Protein AF-A0A453T5F7-F1 (afdb_monomer)

Sequence (110 aa):
PAYPVKEMCKIIDSFPVGADVVEKAFTAASLYYNYTGDQKCFEMEGGDDPHGLSGWGWQACTEMVMPMTVSNESMFPPSGFSYEEKSEGCFASYEVRPRMNWITTEYGGH

InterPro domains:
  IPR008758 Peptidase S28 [PF05577] (2-100)
  IPR029058 Alpha/Beta hydrolase fold [G3DSA:3.40.50.1820] (50-109)
  IPR042269 Serine carboxypeptidase S28, SKS domain [G3DSA:1.20.120.980] (1-80)

Organism: Aegilops tauschii subsp. strangulata (NCBI:txid200361)

Mean predicted aligned error: 4.86 Å

Nearest PDB structures (foldseek):
  3n2z-assembly1_B-2  TM=8.906E-01  e=1.092E-06  Homo sapiens

Solvent-accessible surface area (backbone atoms only — not comparable to full-atom values): 6848 Å² total; per-residue (Å²): 110,88,63,51,70,62,54,31,50,51,52,45,69,69,52,62,92,89,58,59,67,66,60,37,51,51,60,26,48,34,58,74,81,32,67,86,66,79,63,92,70,85,79,88,68,89,69,86,71,93,78,51,59,68,61,53,50,51,40,46,25,37,44,59,51,74,89,60,69,39,49,86,88,50,99,52,81,65,41,78,68,56,68,67,62,51,31,53,54,23,31,76,74,69,73,37,65,52,39,68,60,47,50,42,67,76,75,53,62,136

Secondary structure (DSSP, 8-state):
--SHHHHHHHHHHTSPTT--HHHHHHHHHHHHHTTTS--SS---SS---TT-HHHHHHHHHHT------B-TTSSS--B---HHHHHHHHHHHHS----TTHHHHHS---

Structure (mmCIF, N/CA/C/O backbone):
data_AF-A0A453T5F7-F1
#
_entry.id   AF-A0A453T5F7-F1
#
loop_
_atom_site.group_PDB
_atom_site.id
_atom_site.type_symbol
_atom_site.label_atom_id
_atom_site.label_alt_id
_atom_site.label_comp_id
_atom_site.label_asym_id
_atom_site.label_entity_id
_atom_site.label_seq_id
_atom_site.pdbx_PDB_ins_code
_atom_site.Cartn_x
_atom_site.Cartn_y
_atom_site.Cartn_z
_atom_site.occupancy
_atom_site.B_iso_or_equiv
_atom_site.auth_seq_id
_atom_site.auth_comp_id
_atom_site.auth_asym_id
_atom_site.auth_atom_id
_atom_site.pdbx_PDB_model_num
ATOM 1 N N . PRO A 1 1 ? -18.074 -6.604 7.163 1.00 92.69 1 PRO A N 1
ATOM 2 C CA . PRO A 1 1 ? -19.481 -6.129 7.036 1.00 92.69 1 PRO A CA 1
ATOM 3 C C . PRO A 1 1 ? -19.614 -5.079 5.916 1.00 92.69 1 PRO A C 1
ATOM 5 O O . PRO A 1 1 ? -18.596 -4.629 5.394 1.00 92.69 1 PRO A O 1
ATOM 8 N N . ALA A 1 2 ? -20.842 -4.685 5.550 1.00 96.12 2 ALA A N 1
ATOM 9 C CA . ALA A 1 2 ? -21.059 -3.567 4.629 1.00 96.12 2 ALA A CA 1
ATOM 10 C C . ALA A 1 2 ? -20.452 -2.269 5.193 1.00 96.12 2 ALA A C 1
ATOM 12 O O . ALA A 1 2 ? -20.519 -2.033 6.397 1.00 96.12 2 ALA A O 1
ATOM 13 N N . TYR A 1 3 ? -19.881 -1.435 4.320 1.00 96.56 3 TYR A N 1
ATOM 14 C CA . TYR A 1 3 ? -19.179 -0.196 4.689 1.00 96.56 3 TYR A CA 1
ATOM 15 C C . TYR A 1 3 ? -18.033 -0.412 5.704 1.00 96.56 3 TYR A C 1
ATOM 17 O O . TYR A 1 3 ? -18.007 0.242 6.748 1.00 96.56 3 TYR A O 1
ATOM 25 N N . PRO A 1 4 ? -17.060 -1.299 5.412 1.00 96.19 4 PRO A N 1
ATOM 26 C CA . PRO A 1 4 ? -16.060 -1.739 6.389 1.00 96.19 4 PRO A CA 1
ATOM 27 C C . PRO A 1 4 ? -15.234 -0.588 6.974 1.00 96.19 4 PRO A C 1
ATOM 29 O O . PRO A 1 4 ? -15.023 -0.563 8.178 1.00 96.19 4 PRO A O 1
ATOM 32 N N . VAL A 1 5 ? -14.863 0.416 6.170 1.00 96.62 5 VAL A N 1
ATOM 33 C CA . VAL A 1 5 ? -14.128 1.604 6.651 1.00 96.62 5 VAL A CA 1
ATOM 34 C C . VAL A 1 5 ? -14.908 2.344 7.742 1.00 96.62 5 VAL A C 1
ATOM 36 O O . VAL A 1 5 ? -14.357 2.674 8.787 1.00 96.62 5 VAL A O 1
ATOM 39 N N . LYS A 1 6 ? -16.215 2.556 7.538 1.00 97.81 6 LYS A N 1
ATOM 40 C CA . LYS A 1 6 ? -17.077 3.231 8.518 1.00 97.81 6 LYS A CA 1
ATOM 41 C C . LYS A 1 6 ? -17.171 2.434 9.816 1.00 97.81 6 LYS A C 1
ATOM 43 O O . LYS A 1 6 ? -17.141 3.022 10.892 1.00 97.81 6 LYS A O 1
ATOM 48 N N . GLU A 1 7 ? -17.297 1.115 9.718 1.00 97.69 7 GLU A N 1
ATOM 49 C CA . GLU A 1 7 ? -17.360 0.247 10.894 1.00 97.69 7 GLU A CA 1
ATOM 50 C C . GLU A 1 7 ? -16.021 0.211 11.648 1.00 97.69 7 GLU A C 1
ATOM 52 O O . GLU A 1 7 ? -16.025 0.269 12.874 1.00 97.69 7 GLU A O 1
ATOM 57 N N . MET A 1 8 ? -14.880 0.235 10.948 1.00 97.12 8 MET A N 1
ATOM 58 C CA . MET A 1 8 ? -13.561 0.373 11.583 1.00 97.12 8 MET A CA 1
ATOM 59 C C . MET A 1 8 ? -13.423 1.702 12.333 1.00 97.12 8 MET A C 1
ATOM 61 O O . MET A 1 8 ? -12.997 1.701 13.485 1.00 97.12 8 MET A O 1
ATOM 65 N N . CYS A 1 9 ? -13.834 2.826 11.735 1.00 96.75 9 CYS A N 1
ATOM 66 C CA . CYS A 1 9 ? -13.809 4.124 12.419 1.00 96.75 9 CYS A CA 1
ATOM 67 C C . CYS A 1 9 ? -14.705 4.132 13.665 1.00 96.75 9 CYS A C 1
ATOM 69 O O . CYS A 1 9 ? -14.260 4.556 14.725 1.00 96.75 9 CYS A O 1
ATOM 71 N N . LYS A 1 10 ? -15.927 3.582 13.584 1.00 97.31 10 LYS A N 1
ATOM 72 C CA . LYS A 1 10 ? -16.813 3.453 14.755 1.00 97.31 10 LYS A CA 1
ATOM 73 C C . LYS A 1 10 ? -16.176 2.654 15.889 1.00 97.31 10 LYS A C 1
ATOM 75 O O . LYS A 1 10 ? -16.363 3.014 17.047 1.00 97.31 10 LYS A O 1
ATOM 80 N N . ILE A 1 11 ? -15.456 1.575 15.569 1.00 96.50 11 ILE A N 1
ATOM 81 C CA . ILE A 1 11 ? -14.725 0.790 16.569 1.00 96.50 11 ILE A CA 1
ATOM 82 C C . ILE A 1 11 ? -13.703 1.688 17.264 1.00 96.50 11 ILE A C 1
ATOM 84 O O . ILE A 1 11 ? -13.750 1.795 18.484 1.00 96.50 11 ILE A O 1
ATOM 88 N N . ILE A 1 12 ? -12.849 2.384 16.508 1.00 96.69 12 ILE A N 1
ATOM 89 C CA . ILE A 1 12 ? -11.816 3.281 17.054 1.00 96.69 12 ILE A CA 1
ATOM 90 C C . ILE A 1 12 ? -12.433 4.376 17.940 1.00 96.69 12 ILE A C 1
ATOM 92 O O . ILE A 1 12 ? -11.947 4.614 19.049 1.00 96.69 12 ILE A O 1
ATOM 96 N N . ASP A 1 13 ? -13.518 4.998 17.478 1.00 96.25 13 ASP A N 1
ATOM 97 C CA . ASP A 1 13 ? -14.198 6.105 18.160 1.00 96.25 13 ASP A CA 1
ATOM 98 C C . ASP A 1 13 ? -14.971 5.663 19.413 1.00 96.25 13 ASP A C 1
ATOM 100 O O . ASP A 1 13 ? -15.266 6.484 20.280 1.00 96.25 13 ASP A O 1
ATOM 104 N N . SER A 1 14 ? -15.302 4.373 19.533 1.00 96.50 14 SER A N 1
ATOM 105 C CA . SER A 1 14 ? -16.032 3.836 20.690 1.00 96.50 14 SER A CA 1
ATOM 106 C C . SER A 1 14 ? -15.180 3.698 21.956 1.00 96.50 14 SER A C 1
ATOM 108 O O . SER A 1 14 ? -15.725 3.556 23.052 1.00 96.50 14 SER A O 1
ATOM 110 N N . PHE A 1 15 ? -13.850 3.747 21.826 1.00 97.00 15 PHE A N 1
ATOM 111 C CA . PHE A 1 15 ? -12.941 3.627 22.962 1.00 97.00 15 PHE A CA 1
ATOM 112 C C . PHE A 1 15 ? -12.925 4.897 23.824 1.00 97.00 15 PHE A C 1
ATOM 114 O O . PHE A 1 15 ? -12.977 6.011 23.294 1.00 97.00 15 PHE A O 1
ATOM 121 N N . PRO A 1 16 ? -12.756 4.767 25.154 1.00 95.62 16 PRO A N 1
ATOM 122 C CA . PRO A 1 16 ? -12.665 5.920 26.037 1.00 95.62 16 PRO A CA 1
ATOM 123 C C . PRO A 1 16 ? -11.437 6.790 25.727 1.00 95.62 16 PRO A C 1
ATOM 125 O O . PRO A 1 16 ? -10.434 6.355 25.145 1.00 95.62 16 PRO A O 1
ATOM 128 N N . VAL A 1 17 ? -11.509 8.054 26.148 1.00 92.25 17 VAL A N 1
ATOM 129 C CA . VAL A 1 17 ? -10.375 8.982 26.075 1.00 92.25 17 VAL A CA 1
ATOM 130 C C . VAL A 1 17 ? -9.212 8.413 26.894 1.00 92.25 17 VAL A C 1
ATOM 132 O O . VAL A 1 17 ? -9.398 8.017 28.041 1.00 92.25 17 VAL A O 1
ATOM 135 N N . GLY A 1 18 ? -8.018 8.367 26.300 1.00 91.56 18 GLY A N 1
ATOM 136 C CA . GLY A 1 18 ? -6.822 7.801 26.932 1.00 91.56 18 GLY A CA 1
ATOM 137 C C . GLY A 1 18 ? -6.648 6.287 26.772 1.00 91.56 18 GLY A C 1
ATOM 138 O O . GLY A 1 18 ? -5.658 5.760 27.269 1.00 91.56 18 GLY A O 1
ATOM 139 N N . ALA A 1 19 ? -7.556 5.591 26.077 1.00 95.00 19 ALA A N 1
ATOM 140 C CA . ALA A 1 19 ? -7.334 4.196 25.695 1.00 95.00 19 ALA A CA 1
ATOM 141 C C . ALA A 1 19 ? -6.112 4.043 24.777 1.00 95.00 19 ALA A C 1
ATOM 143 O O . ALA A 1 19 ? -5.819 4.933 23.969 1.00 95.00 19 ALA A O 1
ATOM 144 N N . ASP A 1 20 ? -5.445 2.896 24.894 1.00 96.38 20 ASP A N 1
ATOM 145 C CA . ASP A 1 20 ? -4.221 2.593 24.166 1.00 96.38 20 ASP A CA 1
ATOM 146 C C . ASP A 1 20 ? -4.441 2.585 22.644 1.00 96.38 20 ASP A C 1
ATOM 148 O O . ASP A 1 20 ? -5.426 2.057 22.125 1.00 96.38 20 ASP A O 1
ATOM 152 N N . VAL A 1 21 ? -3.515 3.205 21.911 1.00 94.88 21 VAL A N 1
ATOM 153 C CA . VAL A 1 21 ? -3.637 3.368 20.455 1.00 94.88 21 VAL A CA 1
ATOM 154 C C . VAL A 1 21 ? -3.486 2.026 19.743 1.00 94.88 21 VAL A C 1
ATOM 156 O O . VAL A 1 21 ? -4.168 1.790 18.742 1.00 94.88 21 VAL A O 1
ATOM 159 N N . VAL A 1 22 ? -2.638 1.134 20.263 1.00 95.25 22 VAL A N 1
ATOM 160 C CA . VAL A 1 22 ? -2.440 -0.196 19.678 1.00 95.25 22 VAL A CA 1
ATOM 161 C C . VAL A 1 22 ? -3.689 -1.046 19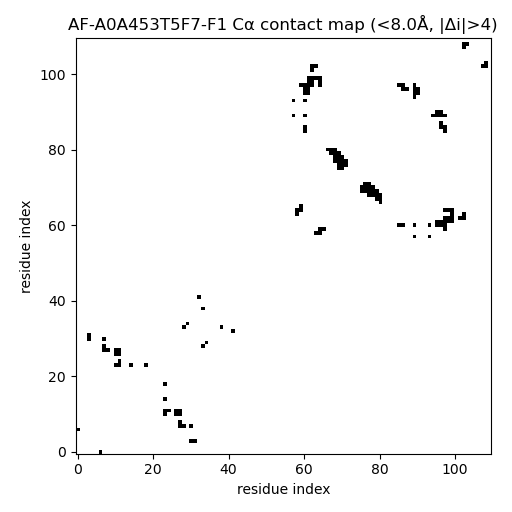.882 1.00 95.25 22 VAL A C 1
ATOM 163 O O . VAL A 1 22 ? -4.144 -1.674 18.930 1.00 95.25 22 VAL A O 1
ATOM 166 N N . GLU A 1 23 ? -4.312 -0.999 21.060 1.00 95.62 23 GLU A N 1
ATOM 167 C CA . GLU A 1 23 ? -5.582 -1.685 21.329 1.00 95.62 23 GLU A CA 1
ATOM 168 C C . GLU A 1 23 ? -6.712 -1.225 20.388 1.00 95.62 23 GLU A C 1
ATOM 170 O O . GLU A 1 23 ? -7.430 -2.055 19.816 1.00 95.62 23 GLU A O 1
ATOM 175 N N . LYS A 1 24 ? -6.829 0.090 20.145 1.00 96.69 24 LYS A N 1
ATOM 176 C CA . LYS A 1 24 ? -7.783 0.643 19.166 1.00 96.69 24 LYS A CA 1
AT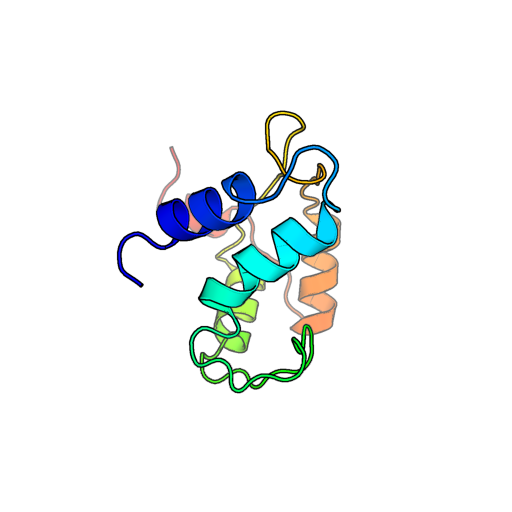OM 177 C C . LYS A 1 24 ? -7.527 0.104 17.762 1.00 96.69 24 LYS A C 1
ATOM 179 O O . LYS A 1 24 ? -8.454 -0.371 17.102 1.00 96.69 24 LYS A O 1
ATOM 184 N N . ALA A 1 25 ? -6.275 0.174 17.308 1.00 94.88 25 ALA A N 1
ATOM 185 C CA . ALA A 1 25 ? -5.881 -0.278 15.979 1.00 94.88 25 ALA A CA 1
ATOM 186 C C . ALA A 1 25 ? -6.099 -1.789 15.807 1.00 94.88 25 ALA A C 1
ATOM 188 O O . ALA A 1 25 ? -6.655 -2.215 14.797 1.00 94.88 25 ALA A O 1
ATOM 189 N N . PHE A 1 26 ? -5.739 -2.589 16.812 1.00 95.06 26 PHE A N 1
ATOM 190 C CA . PHE A 1 26 ? -5.930 -4.037 16.826 1.00 95.06 26 PHE A CA 1
ATOM 191 C C . PHE A 1 26 ? -7.413 -4.417 16.742 1.00 95.06 26 PHE A C 1
ATOM 193 O O . PHE A 1 26 ? -7.803 -5.255 15.925 1.00 95.06 26 PHE A O 1
ATOM 200 N N . THR A 1 27 ? -8.265 -3.760 17.532 1.00 95.38 27 THR A N 1
ATOM 201 C CA . THR A 1 27 ? -9.711 -4.030 17.536 1.00 95.38 27 THR A CA 1
ATOM 202 C C . THR A 1 27 ? -10.349 -3.645 16.201 1.00 95.38 27 THR A C 1
ATOM 204 O O . THR A 1 27 ? -11.170 -4.388 15.666 1.00 95.38 27 THR A O 1
ATOM 207 N N . ALA A 1 28 ? -9.934 -2.523 15.607 1.00 96.56 28 ALA A N 1
ATOM 208 C CA . ALA A 1 28 ? -10.396 -2.125 14.280 1.00 96.56 28 ALA A CA 1
ATOM 209 C C . ALA A 1 28 ? -9.923 -3.100 13.190 1.00 96.56 28 ALA A C 1
ATOM 211 O O . ALA A 1 28 ? -10.720 -3.517 12.350 1.00 96.56 28 ALA A O 1
ATOM 212 N N . ALA A 1 29 ? -8.650 -3.506 13.220 1.00 95.31 29 ALA A N 1
ATOM 213 C CA . ALA A 1 29 ? -8.073 -4.466 12.280 1.00 95.31 29 ALA A CA 1
ATOM 214 C C . ALA A 1 29 ? -8.747 -5.846 12.370 1.00 95.31 29 ALA A C 1
ATOM 216 O O . ALA A 1 29 ? -8.935 -6.510 11.349 1.00 95.31 29 ALA A O 1
ATOM 217 N N . SER A 1 30 ? -9.192 -6.240 13.568 1.00 95.50 30 SER A N 1
ATOM 218 C CA . SER A 1 30 ? -9.937 -7.485 13.805 1.00 95.50 30 SER A CA 1
ATOM 219 C C . SER A 1 30 ? -11.219 -7.577 12.979 1.00 95.50 30 SER A C 1
ATOM 221 O O . SER A 1 30 ? -11.619 -8.678 12.612 1.00 95.50 30 SER A O 1
ATOM 223 N N . LEU A 1 31 ? -11.832 -6.447 12.601 1.00 95.50 31 LEU A N 1
ATOM 224 C CA . LEU A 1 31 ? -12.995 -6.448 11.710 1.00 95.50 31 LEU A CA 1
ATOM 225 C C . LEU A 1 31 ? -12.691 -7.090 10.348 1.00 95.50 31 LEU A C 1
ATOM 227 O O . LEU A 1 31 ? -13.589 -7.657 9.727 1.00 95.50 31 LEU A O 1
ATOM 231 N N . TYR A 1 32 ? -11.450 -6.960 9.877 1.00 92.00 32 TYR A N 1
ATOM 232 C CA . TYR A 1 32 ? -10.999 -7.506 8.603 1.00 92.00 32 TYR A CA 1
ATOM 233 C C . TYR A 1 32 ? -10.320 -8.866 8.784 1.00 92.00 32 TYR A C 1
ATOM 235 O O . TYR A 1 32 ? -10.712 -9.833 8.139 1.00 92.00 32 TYR A O 1
ATOM 243 N N . TYR A 1 33 ? -9.347 -8.955 9.694 1.00 91.50 33 TYR A N 1
ATOM 244 C CA . TYR A 1 33 ? -8.500 -10.143 9.852 1.00 91.50 33 TYR A CA 1
ATOM 245 C C . TYR A 1 33 ? -9.107 -11.242 10.735 1.00 91.50 33 TYR A C 1
ATOM 247 O O . TYR A 1 33 ? -8.631 -12.370 10.713 1.00 91.50 33 TYR A O 1
ATOM 255 N N . ASN A 1 34 ? -10.152 -10.941 11.509 1.00 94.25 34 ASN A N 1
ATOM 256 C CA . ASN A 1 34 ? -10.811 -11.905 12.391 1.00 94.25 34 ASN A CA 1
ATOM 257 C C . ASN A 1 34 ? -12.317 -11.649 12.483 1.00 94.25 34 ASN A C 1
ATOM 259 O O . ASN A 1 34 ? -12.906 -11.634 13.564 1.00 94.25 34 ASN A O 1
ATOM 263 N N . TYR A 1 35 ? -12.949 -11.428 11.329 1.00 92.38 35 TYR A N 1
ATOM 264 C CA . TYR A 1 35 ? -14.386 -11.165 11.260 1.00 92.38 35 TYR A CA 1
ATOM 265 C C . TYR A 1 35 ? -15.227 -12.311 11.860 1.00 92.38 35 TYR A C 1
ATOM 267 O O . TYR A 1 35 ? -16.289 -12.069 12.430 1.00 92.38 35 TYR A O 1
ATOM 275 N N . THR A 1 36 ? -14.744 -13.550 11.740 1.00 92.56 36 THR A N 1
ATOM 276 C CA . THR A 1 36 ? -15.331 -14.789 12.281 1.00 92.56 36 THR A CA 1
ATOM 277 C C . THR A 1 36 ? -15.089 -14.987 13.778 1.00 92.56 36 THR A C 1
ATOM 279 O O . THR A 1 36 ? -15.849 -15.714 14.415 1.00 92.56 36 THR A O 1
ATOM 282 N N . GLY A 1 37 ? -14.066 -14.346 14.352 1.00 92.81 37 GLY A N 1
ATOM 283 C CA . GLY A 1 37 ? -13.693 -14.477 15.764 1.00 92.81 37 GLY A CA 1
ATOM 284 C C . GLY A 1 37 ? -12.942 -15.767 16.120 1.00 92.81 37 GLY A C 1
ATOM 285 O O . GLY A 1 37 ? -12.779 -16.062 17.302 1.00 92.81 37 GLY A O 1
ATOM 286 N N . ASP A 1 38 ? -12.503 -16.550 15.134 1.00 93.94 38 ASP A N 1
ATOM 287 C CA . ASP A 1 38 ? -11.822 -17.837 15.320 1.00 93.94 38 ASP A CA 1
ATOM 288 C C . ASP A 1 38 ? -10.288 -17.730 15.364 1.00 93.94 38 ASP A C 1
ATOM 290 O O . ASP A 1 38 ? -9.618 -18.668 15.807 1.00 93.94 38 ASP A O 1
ATOM 294 N N . GLN A 1 39 ? -9.722 -16.584 14.975 1.00 91.06 39 GLN A N 1
ATOM 295 C CA . GLN A 1 39 ? -8.281 -16.347 15.034 1.00 91.06 39 GLN A CA 1
ATOM 296 C C . GLN A 1 39 ? -7.835 -16.009 16.461 1.00 91.06 39 GLN A C 1
ATOM 298 O O . GLN A 1 39 ? -8.383 -15.116 17.111 1.00 91.06 39 GLN A O 1
ATOM 303 N N . LYS A 1 40 ? -6.802 -16.713 16.943 1.00 90.25 40 LYS A N 1
ATOM 304 C CA . LYS A 1 40 ? -6.186 -16.481 18.267 1.00 90.25 40 LYS A CA 1
ATOM 305 C C . LYS A 1 40 ? -5.106 -15.397 18.243 1.00 90.25 40 LYS A C 1
ATOM 307 O O . LYS A 1 40 ? -4.850 -14.770 19.266 1.00 90.25 40 LYS A O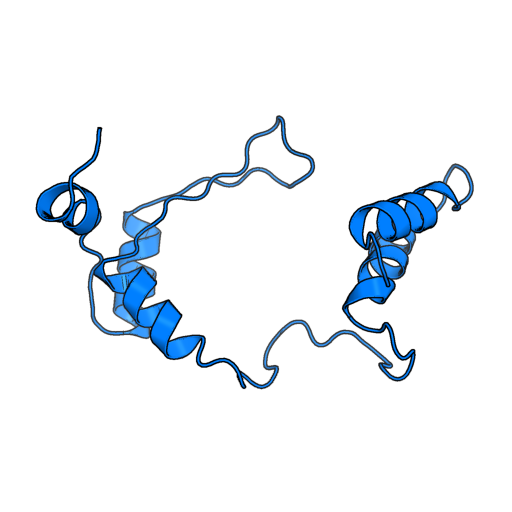 1
ATOM 312 N N . CYS A 1 41 ? -4.465 -15.205 17.095 1.00 90.75 41 CYS A N 1
ATOM 313 C CA . CYS A 1 41 ? -3.444 -14.197 16.825 1.00 90.75 41 CYS A CA 1
ATOM 314 C C . CYS A 1 41 ? -3.459 -13.848 15.329 1.00 90.75 41 CYS A C 1
ATOM 316 O O . CYS A 1 41 ? -4.032 -14.590 14.532 1.00 90.75 41 CYS A O 1
ATOM 318 N N . PHE A 1 42 ? -2.845 -12.723 14.952 1.00 89.44 42 PHE A N 1
ATOM 319 C CA . PHE A 1 42 ? -2.637 -12.377 13.544 1.00 89.44 42 PHE A CA 1
ATOM 320 C C . PHE A 1 42 ? -1.258 -12.841 13.108 1.00 89.44 42 PHE A C 1
ATOM 322 O O . PHE A 1 42 ? -0.243 -12.392 13.641 1.00 89.44 42 PHE A O 1
ATOM 329 N N . GLU A 1 43 ? -1.238 -13.753 12.146 1.00 85.69 43 GLU A N 1
ATOM 330 C CA . GLU A 1 43 ? -0.026 -14.159 11.457 1.00 85.69 43 GLU A CA 1
ATOM 331 C C . GLU A 1 43 ? 0.303 -13.103 10.395 1.00 85.69 43 GLU A C 1
ATOM 333 O O . GLU A 1 43 ? -0.424 -12.927 9.420 1.00 85.69 43 GLU A O 1
ATOM 338 N N . MET A 1 44 ? 1.357 -12.325 10.648 1.00 81.56 44 MET A N 1
ATOM 339 C CA . MET A 1 44 ? 1.730 -11.176 9.813 1.00 81.56 44 MET A CA 1
ATOM 340 C C . MET A 1 44 ? 2.624 -11.565 8.626 1.00 81.56 44 MET A C 1
ATOM 342 O O . MET A 1 44 ? 2.726 -10.807 7.665 1.00 81.56 44 MET A O 1
ATOM 346 N N . GLU A 1 45 ? 3.271 -12.730 8.689 1.00 78.31 45 GLU A N 1
ATOM 347 C CA . GLU A 1 45 ? 4.205 -13.242 7.684 1.00 78.31 45 GLU A CA 1
ATOM 348 C C . GLU A 1 45 ? 3.966 -14.737 7.463 1.00 78.31 45 GLU A C 1
ATOM 350 O O . GLU A 1 45 ? 3.550 -15.433 8.382 1.00 78.31 45 GLU A O 1
ATOM 355 N N . GLY A 1 46 ? 4.278 -15.243 6.267 1.00 65.19 46 GLY A N 1
ATOM 356 C CA . GLY A 1 46 ? 4.299 -16.688 6.009 1.00 65.19 46 GLY A CA 1
ATOM 357 C C . GLY A 1 46 ? 2.938 -17.349 5.777 1.00 65.19 46 GLY A C 1
ATOM 358 O O . GLY A 1 46 ? 2.886 -18.570 5.670 1.00 65.19 46 GLY 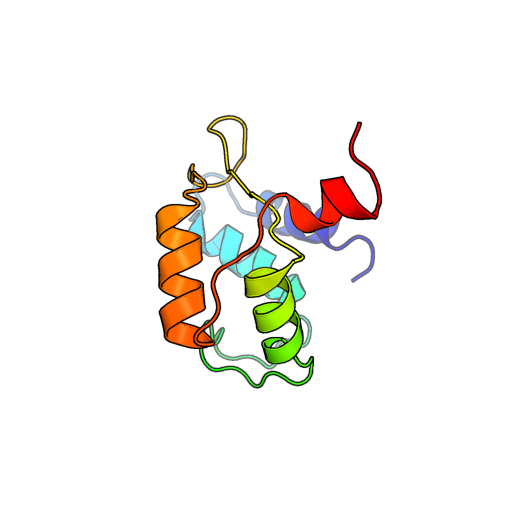A O 1
ATOM 359 N N . GLY A 1 47 ? 1.861 -16.567 5.657 1.00 66.69 47 GLY A N 1
ATOM 360 C CA . GLY A 1 47 ? 0.557 -17.085 5.248 1.00 66.69 47 GLY A CA 1
ATOM 361 C C . GLY A 1 47 ? 0.581 -17.679 3.836 1.00 66.69 47 GLY A C 1
ATOM 362 O O . GLY A 1 47 ? 1.388 -17.278 2.992 1.00 66.69 47 GLY A O 1
ATOM 363 N N . ASP A 1 48 ? -0.327 -18.622 3.577 1.00 65.62 48 ASP A N 1
ATOM 364 C CA . ASP A 1 48 ? -0.524 -19.176 2.238 1.00 65.62 48 ASP A CA 1
ATOM 365 C C . ASP A 1 48 ? -0.818 -18.049 1.232 1.00 65.62 48 ASP A C 1
ATOM 367 O O . ASP A 1 48 ? -1.569 -17.115 1.522 1.00 65.62 48 ASP A O 1
ATOM 371 N N . ASP A 1 49 ? -0.250 -18.157 0.027 1.00 67.00 49 ASP A N 1
ATOM 372 C CA . ASP A 1 49 ? -0.566 -17.300 -1.120 1.00 67.00 49 ASP A CA 1
ATOM 373 C C . ASP A 1 49 ? -1.531 -18.033 -2.072 1.00 67.00 49 ASP A C 1
ATOM 375 O O . ASP A 1 49 ? -1.114 -18.570 -3.103 1.00 67.00 49 ASP A O 1
ATOM 379 N N . PRO A 1 50 ? -2.844 -18.080 -1.772 1.00 69.44 50 PRO A N 1
ATOM 380 C CA . PRO A 1 50 ? -3.827 -18.679 -2.668 1.00 69.44 50 PRO A CA 1
ATOM 381 C C . PRO A 1 50 ? -4.121 -17.793 -3.890 1.00 69.44 50 PRO A C 1
ATOM 383 O O . PRO A 1 50 ? -4.940 -18.163 -4.732 1.00 69.44 50 PRO A O 1
ATOM 386 N N . HIS A 1 51 ? -3.507 -16.608 -3.981 1.00 72.62 51 HIS A N 1
ATOM 387 C CA . HIS A 1 51 ? -3.865 -15.561 -4.935 1.00 72.62 51 HIS A CA 1
ATOM 388 C C . HIS A 1 51 ? -2.821 -15.348 -6.038 1.00 72.62 51 HIS A C 1
ATOM 390 O O . HIS A 1 51 ? -3.058 -14.551 -6.945 1.00 72.62 51 HIS A O 1
ATOM 396 N N . GLY A 1 52 ? -1.702 -16.076 -6.012 1.00 76.44 52 GLY A N 1
ATOM 397 C CA . GLY A 1 52 ? -0.668 -15.984 -7.042 1.00 76.44 52 GLY A CA 1
ATOM 398 C C . GLY A 1 52 ? 0.100 -14.663 -6.993 1.00 76.44 52 GLY A C 1
ATOM 399 O O . GLY A 1 52 ? 0.489 -14.131 -8.037 1.00 76.44 52 GLY A O 1
ATOM 400 N N . LEU A 1 53 ? 0.338 -14.135 -5.790 1.00 82.69 53 LEU A N 1
ATOM 401 C CA . LEU A 1 53 ? 1.116 -12.920 -5.545 1.00 82.69 53 LEU A CA 1
ATOM 402 C C . LEU A 1 53 ? 2.530 -13.005 -6.133 1.00 82.69 53 LEU A C 1
ATOM 404 O O . LEU A 1 53 ? 3.080 -11.973 -6.508 1.00 82.69 53 LEU A O 1
ATOM 408 N N . SER A 1 54 ? 3.093 -14.206 -6.307 1.00 87.06 54 SER A N 1
ATOM 409 C CA . SER A 1 54 ? 4.346 -14.412 -7.055 1.00 87.06 54 SER A CA 1
ATOM 410 C C . SER A 1 54 ? 4.290 -13.864 -8.492 1.00 87.06 54 SER A C 1
ATOM 412 O O . SER A 1 54 ? 5.210 -13.166 -8.925 1.00 87.06 54 SER A O 1
ATOM 414 N N . GLY A 1 55 ? 3.201 -14.119 -9.228 1.00 92.31 55 GLY A N 1
ATOM 415 C CA . GLY A 1 55 ? 3.046 -13.639 -10.605 1.00 92.31 55 GLY A CA 1
ATOM 416 C C . GLY A 1 55 ? 2.946 -12.116 -10.669 1.00 92.31 55 GLY A C 1
ATOM 417 O O . GLY A 1 55 ? 3.609 -11.474 -11.485 1.00 92.31 55 GLY A O 1
ATOM 418 N N . TRP A 1 56 ? 2.187 -11.526 -9.743 1.00 93.00 56 TRP A N 1
ATOM 419 C CA . TRP A 1 56 ? 2.123 -10.074 -9.588 1.00 93.00 56 TRP A CA 1
ATOM 420 C C . TRP A 1 56 ? 3.475 -9.476 -9.177 1.00 93.00 56 TRP A C 1
ATOM 422 O O . TRP A 1 56 ? 3.884 -8.442 -9.702 1.00 93.00 56 TRP A O 1
ATOM 432 N N . GLY A 1 57 ? 4.206 -10.151 -8.287 1.00 94.19 57 GLY A N 1
ATOM 433 C CA . GLY A 1 57 ? 5.554 -9.774 -7.874 1.00 94.19 57 GLY A CA 1
ATOM 434 C C . GLY A 1 57 ? 6.508 -9.681 -9.061 1.00 94.19 57 GLY A C 1
ATOM 435 O O . GLY A 1 57 ? 7.211 -8.679 -9.202 1.00 94.19 57 GLY A O 1
ATOM 436 N N . TRP A 1 58 ? 6.463 -10.660 -9.968 1.00 95.69 58 TRP A N 1
ATOM 437 C CA . TRP A 1 58 ? 7.228 -10.626 -11.214 1.00 95.69 58 TRP A CA 1
ATOM 438 C C . TRP A 1 58 ? 6.802 -9.472 -12.138 1.00 95.69 58 TRP A C 1
ATOM 440 O O . TRP A 1 58 ? 7.658 -8.741 -12.643 1.00 95.69 58 TRP A O 1
ATOM 450 N N . GLN A 1 59 ? 5.497 -9.238 -12.323 1.00 96.62 59 GLN A N 1
ATOM 451 C CA . GLN A 1 59 ? 4.998 -8.112 -13.131 1.00 96.62 59 GLN A CA 1
ATOM 452 C C . GLN A 1 59 ? 5.460 -6.760 -12.568 1.00 96.62 59 GLN A C 1
ATOM 454 O O . GLN A 1 59 ? 5.957 -5.916 -13.314 1.00 96.62 59 GLN A O 1
ATOM 459 N N . ALA A 1 60 ? 5.371 -6.573 -11.248 1.00 96.06 60 ALA A N 1
ATOM 460 C CA . ALA A 1 60 ? 5.811 -5.368 -10.545 1.00 96.06 60 ALA A CA 1
ATOM 461 C C . ALA A 1 60 ? 7.342 -5.195 -10.514 1.00 96.06 60 ALA A C 1
ATOM 463 O O . ALA A 1 60 ? 7.839 -4.109 -10.201 1.00 96.06 60 ALA A O 1
ATOM 464 N N . CYS A 1 61 ? 8.092 -6.258 -10.813 1.00 97.56 61 CYS A N 1
ATOM 465 C CA . CYS A 1 61 ? 9.546 -6.246 -10.952 1.00 97.56 61 CYS A CA 1
ATOM 466 C C . CYS A 1 61 ? 10.037 -6.111 -12.396 1.00 97.56 61 CYS A C 1
ATOM 468 O O . CYS A 1 61 ? 11.238 -5.962 -12.612 1.00 97.56 61 CYS A O 1
ATOM 470 N N . THR A 1 62 ? 9.136 -6.118 -13.380 1.00 97.81 62 THR A N 1
ATOM 471 C CA . THR A 1 62 ? 9.483 -6.005 -14.800 1.00 97.81 62 THR A CA 1
ATOM 472 C C . THR A 1 62 ? 8.875 -4.767 -15.443 1.00 97.81 62 THR A C 1
ATOM 474 O O . THR A 1 62 ? 9.622 -3.888 -15.861 1.00 97.81 62 THR A O 1
ATOM 477 N N . GLU A 1 63 ? 7.548 -4.679 -15.527 1.00 97.62 63 GLU A N 1
ATOM 478 C CA . GLU A 1 63 ? 6.850 -3.640 -16.298 1.00 97.62 63 GLU A CA 1
ATOM 479 C C . GLU A 1 63 ? 5.916 -2.790 -15.431 1.00 97.62 63 GLU A C 1
ATOM 481 O O . GLU A 1 63 ? 5.909 -1.569 -15.560 1.00 97.62 63 GLU A O 1
ATOM 486 N N . MET A 1 64 ? 5.184 -3.402 -14.494 1.00 96.06 64 M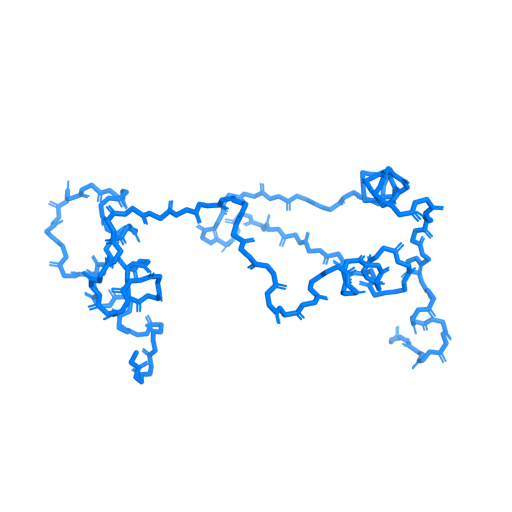ET A N 1
ATOM 487 C CA . MET A 1 64 ? 4.195 -2.735 -13.633 1.00 96.06 64 MET A CA 1
ATOM 488 C C . MET A 1 64 ? 4.855 -2.019 -12.445 1.00 96.06 64 MET A C 1
ATOM 490 O O . MET A 1 64 ? 4.489 -2.207 -11.283 1.00 96.06 64 MET A O 1
ATOM 494 N N . VAL A 1 65 ? 5.874 -1.210 -12.732 1.00 95.69 65 VAL A N 1
ATOM 495 C CA . VAL A 1 65 ? 6.611 -0.437 -11.731 1.00 95.69 65 VAL A CA 1
ATOM 496 C C . VAL A 1 65 ? 5.779 0.777 -11.337 1.00 95.69 65 VAL A C 1
ATOM 498 O O . VAL A 1 65 ? 5.682 1.742 -12.087 1.00 95.69 65 VAL A O 1
ATOM 501 N N . MET A 1 66 ? 5.182 0.732 -10.147 1.00 94.62 66 MET A N 1
ATOM 502 C CA . MET A 1 66 ? 4.347 1.810 -9.614 1.00 94.62 66 MET A CA 1
ATOM 503 C C . MET A 1 66 ? 5.006 2.421 -8.372 1.00 94.62 66 MET A C 1
ATOM 505 O O . MET A 1 66 ? 4.959 1.812 -7.301 1.00 94.62 66 MET A O 1
ATOM 509 N N . PRO A 1 67 ? 5.641 3.601 -8.491 1.00 93.94 67 PRO A N 1
ATOM 510 C CA . PRO A 1 67 ? 6.197 4.314 -7.348 1.00 93.94 67 PRO A CA 1
ATOM 511 C C . PRO A 1 67 ? 5.104 4.687 -6.347 1.00 93.94 67 PRO A C 1
ATOM 513 O O . PRO A 1 67 ? 4.171 5.415 -6.680 1.00 93.94 67 PRO A O 1
ATOM 516 N N . MET A 1 68 ? 5.233 4.202 -5.114 1.00 93.50 68 MET A N 1
ATOM 517 C CA . MET A 1 68 ? 4.358 4.560 -4.000 1.00 93.50 68 MET A CA 1
ATOM 518 C C . MET A 1 68 ? 5.165 5.302 -2.945 1.00 93.50 68 MET A C 1
ATOM 520 O O . MET A 1 68 ? 6.251 4.869 -2.567 1.00 93.50 68 MET A O 1
ATOM 524 N N . THR A 1 69 ? 4.626 6.416 -2.467 1.00 96.06 69 THR A N 1
ATOM 525 C CA . THR A 1 69 ? 5.221 7.213 -1.395 1.00 96.06 69 THR A CA 1
ATOM 526 C C . THR A 1 69 ? 4.162 7.541 -0.354 1.00 96.06 69 THR A C 1
ATOM 528 O O . THR A 1 69 ? 2.964 7.579 -0.643 1.00 96.06 69 THR A O 1
ATOM 531 N N . VAL A 1 70 ? 4.611 7.769 0.873 1.00 97.06 70 VAL A N 1
ATOM 532 C CA . VAL A 1 70 ? 3.777 8.170 2.000 1.00 97.06 70 VAL A CA 1
ATOM 533 C C . VAL A 1 70 ? 4.318 9.497 2.512 1.00 97.06 70 VAL A C 1
ATOM 535 O O . VAL A 1 70 ? 5.474 9.587 2.929 1.00 97.06 70 VAL A O 1
ATOM 538 N N . SER A 1 71 ? 3.498 10.545 2.438 1.00 96.19 71 SER A N 1
ATOM 539 C CA . SER A 1 71 ? 3.862 11.884 2.901 1.00 96.19 71 SER A CA 1
ATOM 540 C C . SER A 1 71 ? 3.466 12.105 4.364 1.00 96.19 71 SER A C 1
ATOM 542 O O . SER A 1 71 ? 2.645 11.376 4.928 1.00 96.19 71 SER A O 1
ATOM 544 N N . ASN A 1 72 ? 3.995 13.181 4.952 1.00 96.31 72 ASN A N 1
ATOM 545 C CA . ASN A 1 72 ? 3.612 13.656 6.289 1.00 96.31 72 ASN A CA 1
ATOM 546 C C . ASN A 1 72 ? 2.166 14.183 6.370 1.00 96.31 72 ASN A C 1
ATOM 548 O O . ASN A 1 72 ? 1.693 14.495 7.457 1.00 96.31 72 ASN A O 1
ATOM 552 N N . GLU A 1 73 ? 1.473 14.318 5.238 1.00 96.44 73 GLU A N 1
ATOM 553 C CA . GLU A 1 73 ? 0.056 14.703 5.186 1.00 96.44 73 GLU A CA 1
ATOM 554 C C . GLU A 1 73 ? -0.870 13.485 5.337 1.00 96.44 73 GLU A C 1
ATOM 556 O O . GLU A 1 73 ? -2.082 13.635 5.489 1.00 96.44 73 GLU A O 1
ATOM 561 N N . SER A 1 74 ? -0.311 12.272 5.288 1.00 95.62 74 SER A N 1
ATOM 562 C CA . SER A 1 74 ? -1.044 11.030 5.511 1.00 95.62 74 SER A CA 1
ATOM 563 C C . SER A 1 74 ? -1.085 10.648 6.995 1.00 95.62 74 SER A C 1
ATOM 565 O O . SER A 1 74 ? -0.341 11.170 7.820 1.00 95.62 74 SER A O 1
ATOM 567 N N . MET A 1 75 ? -1.935 9.677 7.336 1.00 93.69 75 MET A N 1
ATOM 568 C CA . MET A 1 75 ? -2.004 9.096 8.684 1.00 93.69 75 MET A CA 1
ATOM 569 C C . MET A 1 75 ? -0.974 7.978 8.938 1.00 93.69 75 MET A C 1
ATOM 571 O O . MET A 1 75 ? -1.024 7.336 9.985 1.00 93.69 75 MET A O 1
ATOM 575 N N . PHE A 1 76 ? -0.077 7.708 7.984 1.00 94.81 76 PHE A N 1
ATOM 576 C CA . PHE A 1 76 ? 0.911 6.630 8.056 1.00 94.81 76 PHE A CA 1
ATOM 577 C C . PHE A 1 76 ? 2.334 7.186 8.228 1.00 94.81 76 PHE A C 1
ATOM 579 O O . PHE A 1 76 ? 2.595 8.327 7.839 1.00 94.81 76 PHE A O 1
ATOM 586 N N . PRO A 1 77 ? 3.276 6.397 8.782 1.00 95.12 77 PRO A N 1
ATOM 587 C CA . PRO A 1 77 ? 4.679 6.793 8.840 1.00 95.12 77 PRO A CA 1
ATOM 588 C C . PRO A 1 77 ? 5.230 7.119 7.440 1.00 95.12 77 PRO A C 1
ATOM 590 O O . PRO A 1 77 ? 4.988 6.346 6.511 1.00 95.12 77 PRO A O 1
ATOM 593 N N . PRO A 1 78 ? 5.967 8.231 7.269 1.00 96.88 78 PRO A N 1
ATOM 594 C CA . PRO A 1 78 ? 6.435 8.665 5.959 1.00 96.88 78 PRO A CA 1
ATOM 595 C C . PRO A 1 78 ? 7.428 7.669 5.351 1.00 96.88 78 PRO A C 1
ATOM 597 O O . PRO A 1 78 ? 8.314 7.156 6.035 1.00 96.88 78 PRO A O 1
ATOM 600 N N . SER A 1 79 ? 7.309 7.442 4.043 1.00 96.44 79 SER A N 1
ATOM 601 C CA . SER A 1 79 ? 8.180 6.545 3.282 1.00 96.44 79 SER A CA 1
ATOM 602 C C . SER A 1 79 ? 8.358 7.032 1.842 1.00 96.44 79 SER A C 1
ATOM 604 O O . SER A 1 79 ? 7.422 7.520 1.206 1.00 96.44 79 SER A O 1
ATOM 606 N N . GLY A 1 80 ? 9.577 6.906 1.318 1.00 96.56 80 GLY A N 1
ATOM 607 C CA . GLY A 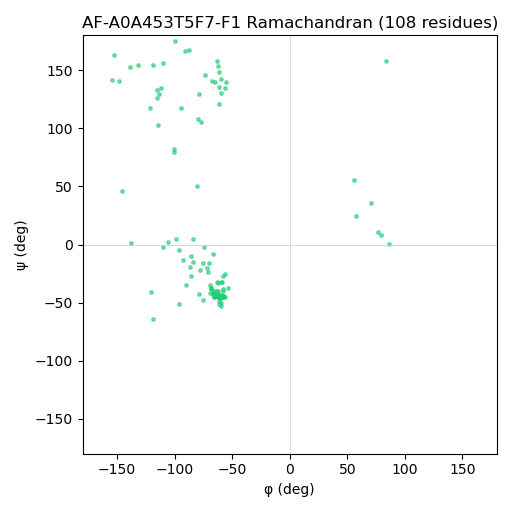1 80 ? 9.919 7.263 -0.061 1.00 96.56 80 GLY A CA 1
ATOM 60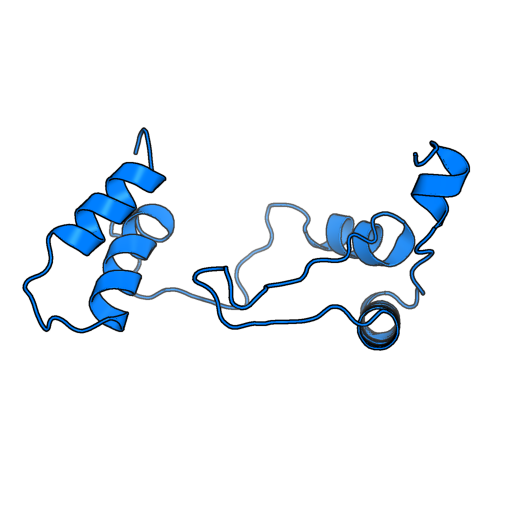8 C C . GLY A 1 80 ? 9.969 6.056 -0.997 1.00 96.56 80 GLY A C 1
ATOM 609 O O . GLY A 1 80 ? 9.866 4.913 -0.560 1.00 96.56 80 GLY A O 1
ATOM 610 N N . PHE A 1 81 ? 10.171 6.328 -2.286 1.00 95.81 81 PHE A N 1
ATOM 611 C CA . PHE A 1 81 ? 10.445 5.320 -3.310 1.00 95.81 81 PHE A CA 1
ATOM 612 C C . PHE A 1 81 ? 11.859 5.531 -3.866 1.00 95.81 81 PHE A C 1
ATOM 614 O O . PHE A 1 81 ? 12.169 6.629 -4.330 1.00 95.81 81 PHE A O 1
ATOM 621 N N . SER A 1 82 ? 12.689 4.483 -3.855 1.00 96.69 82 SER A N 1
ATOM 622 C CA . SER A 1 82 ? 13.977 4.431 -4.560 1.00 96.69 82 SER A CA 1
ATOM 623 C C . SER A 1 82 ? 13.911 3.391 -5.674 1.00 96.69 82 SER A C 1
ATOM 625 O O . SER A 1 82 ? 13.533 2.236 -5.456 1.00 96.69 82 SER A O 1
ATOM 627 N N . TYR A 1 83 ? 14.304 3.800 -6.881 1.00 96.38 83 TYR A N 1
ATOM 628 C CA . TYR A 1 83 ? 14.415 2.876 -8.004 1.00 96.38 83 TYR A CA 1
ATOM 629 C C . TYR A 1 83 ? 15.558 1.878 -7.789 1.00 96.38 83 TYR A C 1
ATOM 631 O O . TYR A 1 83 ? 15.414 0.708 -8.130 1.00 96.38 83 TYR A O 1
ATOM 639 N N . GLU A 1 84 ? 16.669 2.315 -7.201 1.00 97.75 84 GLU A N 1
ATOM 640 C CA . GLU A 1 84 ? 17.834 1.484 -6.910 1.00 97.75 84 GLU A CA 1
ATOM 641 C C . GLU A 1 84 ? 17.461 0.348 -5.954 1.00 97.75 84 GLU A C 1
ATOM 643 O O . GLU A 1 84 ? 17.674 -0.817 -6.282 1.00 97.75 84 GLU A O 1
ATOM 648 N N . GLU A 1 85 ? 16.815 0.666 -4.828 1.00 97.38 85 GLU A N 1
ATOM 649 C CA . GLU A 1 85 ? 16.347 -0.337 -3.863 1.00 97.38 85 GLU A CA 1
ATOM 650 C C . GLU A 1 85 ? 15.348 -1.311 -4.499 1.00 97.38 85 GLU A C 1
ATOM 652 O O . GLU A 1 85 ? 15.459 -2.528 -4.331 1.00 97.38 85 GLU A O 1
ATOM 657 N N . LYS A 1 86 ? 14.400 -0.794 -5.296 1.00 96.62 86 LYS A N 1
ATOM 658 C CA . LYS A 1 86 ? 13.439 -1.628 -6.026 1.00 96.62 86 LYS A CA 1
ATOM 659 C C . LYS A 1 86 ? 14.142 -2.555 -7.021 1.00 96.62 86 LYS A C 1
ATOM 661 O O . LYS A 1 86 ? 13.781 -3.725 -7.118 1.00 96.62 86 LYS A O 1
ATOM 666 N N . SER A 1 87 ? 15.127 -2.044 -7.757 1.00 97.88 87 SER A N 1
ATOM 667 C CA . SER A 1 87 ? 15.880 -2.783 -8.773 1.00 97.88 87 SER A CA 1
ATOM 668 C C . SER A 1 87 ? 16.706 -3.908 -8.156 1.00 97.88 87 SER A C 1
ATOM 670 O O . SER A 1 87 ? 16.643 -5.036 -8.640 1.00 97.88 87 SER A O 1
ATOM 672 N N . GLU A 1 88 ? 17.408 -3.639 -7.054 1.00 98.44 88 GLU A N 1
ATOM 673 C CA . GLU A 1 88 ? 18.182 -4.658 -6.339 1.00 98.44 88 GLU A CA 1
ATOM 674 C C . GLU A 1 88 ? 17.279 -5.721 -5.698 1.00 98.44 88 GLU A C 1
ATOM 676 O O . GLU A 1 88 ? 17.545 -6.914 -5.839 1.00 98.44 88 GLU A O 1
ATOM 681 N N . GLY A 1 89 ? 16.157 -5.325 -5.085 1.00 97.69 89 GLY A N 1
ATOM 682 C CA . GLY A 1 89 ? 15.189 -6.278 -4.531 1.00 97.69 89 GLY A CA 1
ATOM 683 C C . GLY A 1 89 ? 14.571 -7.195 -5.594 1.00 97.69 89 GLY A C 1
ATOM 684 O O . GLY A 1 89 ? 14.415 -8.400 -5.379 1.00 97.69 89 GLY A O 1
ATOM 685 N N . CYS A 1 90 ? 14.264 -6.647 -6.771 1.00 97.88 90 CYS A N 1
ATOM 686 C CA . CYS A 1 90 ? 13.756 -7.419 -7.903 1.00 97.88 90 CYS A CA 1
ATOM 687 C C . CYS A 1 90 ? 14.804 -8.363 -8.495 1.00 97.88 90 CYS A C 1
ATOM 689 O O . CYS A 1 90 ? 14.473 -9.503 -8.823 1.00 97.88 90 CYS A O 1
ATOM 691 N N . PHE A 1 91 ? 16.063 -7.929 -8.573 1.00 98.25 91 PHE A N 1
ATOM 692 C CA . PHE A 1 91 ? 17.148 -8.780 -9.041 1.00 98.25 91 PHE A CA 1
ATOM 693 C C . PHE A 1 91 ? 17.400 -9.945 -8.077 1.00 98.25 91 PHE A C 1
ATOM 695 O O . PHE A 1 91 ? 17.506 -11.084 -8.518 1.00 98.25 91 PHE A O 1
ATOM 702 N N . ALA A 1 92 ? 17.401 -9.689 -6.767 1.00 98.25 92 ALA A N 1
ATOM 703 C CA . ALA A 1 92 ? 17.561 -10.734 -5.758 1.00 98.25 92 ALA A CA 1
ATOM 704 C C . ALA A 1 92 ? 16.416 -11.766 -5.759 1.00 98.25 92 ALA A C 1
ATOM 706 O O . ALA A 1 92 ? 16.648 -12.933 -5.459 1.00 98.25 92 ALA A O 1
ATOM 707 N N . SER A 1 93 ? 15.190 -11.345 -6.089 1.00 95.69 93 SER A N 1
ATOM 708 C CA . SER A 1 93 ? 14.001 -12.210 -6.025 1.00 95.69 93 SER A CA 1
ATOM 709 C C . SER A 1 93 ? 13.717 -12.967 -7.327 1.00 95.69 93 SER A C 1
ATOM 711 O O . SER A 1 93 ? 13.213 -14.086 -7.289 1.00 95.69 93 SER A O 1
ATOM 713 N N . TYR A 1 94 ? 13.994 -12.348 -8.478 1.00 96.75 94 TYR A N 1
ATOM 714 C CA . TYR A 1 94 ? 13.543 -12.827 -9.790 1.00 96.75 94 TYR A CA 1
ATOM 715 C C . TYR A 1 94 ? 14.615 -12.739 -10.885 1.00 96.75 94 TYR A C 1
ATOM 717 O O . TYR A 1 94 ? 14.315 -13.046 -12.035 1.00 96.75 94 TYR A O 1
ATOM 725 N N . GLU A 1 95 ? 15.828 -12.274 -10.568 1.00 97.94 95 GLU A N 1
ATOM 726 C CA . GLU A 1 95 ? 16.934 -12.083 -11.524 1.00 97.94 95 GLU A CA 1
ATOM 727 C C . GLU A 1 95 ? 16.595 -11.145 -12.701 1.00 97.94 95 GLU A C 1
ATOM 729 O O . GLU A 1 95 ? 17.213 -11.182 -13.766 1.00 97.94 95 GLU A O 1
ATOM 734 N N . VAL A 1 96 ? 15.627 -10.244 -12.502 1.00 97.94 96 VAL A N 1
ATOM 735 C CA . VAL A 1 96 ? 15.214 -9.227 -13.479 1.00 97.94 96 VAL A CA 1
ATOM 736 C C . VAL A 1 96 ? 15.424 -7.826 -12.926 1.00 97.94 96 VAL A C 1
ATOM 738 O O . VAL A 1 96 ? 15.402 -7.603 -11.716 1.00 97.94 96 VAL A O 1
ATOM 741 N N . ARG A 1 97 ? 15.592 -6.856 -13.829 1.00 98.19 97 ARG A N 1
ATOM 742 C CA . ARG A 1 97 ? 15.618 -5.433 -13.480 1.00 98.19 97 ARG A CA 1
ATOM 743 C C . ARG A 1 97 ? 14.382 -4.725 -14.043 1.00 98.19 97 ARG A C 1
ATOM 745 O O . ARG A 1 97 ? 14.058 -4.950 -15.214 1.00 98.19 97 ARG A O 1
ATOM 752 N N . PRO A 1 98 ? 13.703 -3.874 -13.255 1.00 97.88 98 PRO A N 1
ATOM 753 C CA . PRO A 1 98 ? 12.480 -3.225 -13.704 1.00 97.88 98 PRO A CA 1
ATOM 754 C C . PRO A 1 98 ? 12.731 -2.221 -14.833 1.00 97.88 98 PRO A C 1
ATOM 756 O O . PRO A 1 98 ? 13.686 -1.451 -14.801 1.00 97.88 98 PRO A O 1
ATOM 759 N N . ARG A 1 99 ? 11.835 -2.176 -15.819 1.00 97.31 99 ARG A N 1
ATOM 760 C CA . ARG A 1 99 ? 11.838 -1.197 -16.914 1.00 97.31 99 ARG A CA 1
ATOM 761 C C . ARG A 1 99 ? 10.814 -0.106 -16.615 1.00 97.31 99 ARG A C 1
ATOM 763 O O . ARG A 1 99 ? 9.695 -0.136 -17.115 1.00 97.31 99 ARG A O 1
ATOM 770 N N . MET A 1 100 ? 11.215 0.863 -15.794 1.00 94.44 100 MET A N 1
ATOM 771 C CA . MET A 1 100 ? 10.311 1.849 -15.183 1.00 94.44 100 MET A CA 1
ATOM 772 C C . MET A 1 100 ? 9.413 2.612 -16.173 1.00 94.44 100 MET A C 1
ATOM 774 O O . MET A 1 100 ? 8.248 2.847 -15.879 1.00 94.44 100 MET A O 1
ATOM 778 N N . ASN A 1 101 ? 9.929 2.955 -17.357 1.00 94.88 101 ASN A N 1
ATOM 779 C CA . ASN A 1 101 ? 9.191 3.743 -18.352 1.00 94.88 101 ASN A CA 1
ATOM 780 C C . ASN A 1 101 ? 8.552 2.893 -19.463 1.00 94.88 101 ASN A C 1
ATOM 782 O O . ASN A 1 101 ? 8.018 3.450 -20.417 1.00 94.88 101 ASN A O 1
ATOM 786 N N . TRP A 1 102 ? 8.628 1.559 -19.396 1.00 96.38 102 TRP A N 1
ATOM 787 C CA . TRP A 1 102 ? 8.140 0.699 -20.480 1.00 96.38 102 TRP A CA 1
ATOM 788 C C . TRP A 1 102 ? 6.640 0.871 -20.720 1.00 96.38 102 TRP A C 1
ATOM 790 O O . TRP A 1 102 ? 6.228 1.125 -21.845 1.00 96.38 102 TRP A O 1
ATOM 800 N N . ILE A 1 103 ? 5.836 0.834 -19.653 1.00 96.81 103 ILE A N 1
ATOM 801 C CA . ILE A 1 103 ? 4.378 0.985 -19.753 1.00 96.81 103 ILE A CA 1
ATOM 802 C C . ILE A 1 103 ? 3.998 2.336 -20.364 1.00 96.81 103 ILE A C 1
ATOM 804 O O . ILE A 1 103 ? 3.184 2.381 -21.282 1.00 96.81 103 ILE A O 1
ATOM 808 N N . THR A 1 104 ? 4.618 3.426 -19.904 1.00 95.75 104 THR A N 1
ATOM 809 C CA . THR A 1 104 ? 4.337 4.769 -20.430 1.00 95.75 104 THR A CA 1
ATOM 810 C C . THR A 1 104 ? 4.874 4.985 -21.846 1.00 95.75 104 THR A C 1
ATOM 812 O O . THR A 1 104 ? 4.335 5.814 -22.573 1.00 95.75 104 THR A O 1
ATOM 815 N N . THR A 1 105 ? 5.894 4.230 -22.267 1.00 95.56 105 THR A N 1
ATOM 816 C CA . THR A 1 105 ? 6.408 4.251 -23.647 1.00 95.56 105 THR A CA 1
ATOM 817 C C . THR A 1 105 ? 5.480 3.503 -24.603 1.00 95.56 105 THR A C 1
ATOM 819 O O . THR A 1 105 ? 5.141 4.029 -25.658 1.00 95.56 105 THR A O 1
ATOM 822 N N . GLU A 1 106 ? 5.050 2.294 -24.236 1.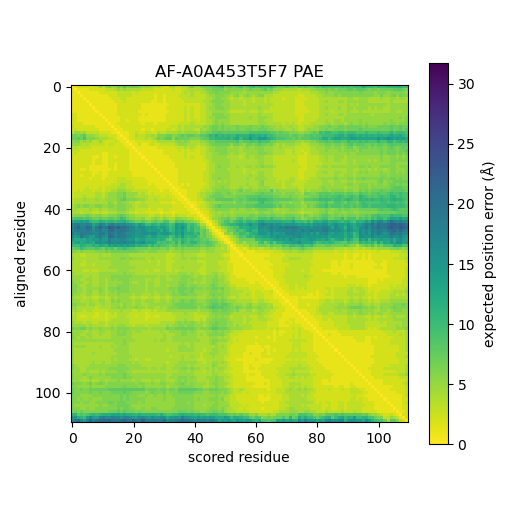00 97.25 106 GLU A N 1
ATOM 823 C CA . GLU A 1 106 ? 4.281 1.409 -25.121 1.00 97.25 106 GLU A CA 1
ATOM 824 C C . GLU A 1 106 ? 2.803 1.787 -25.209 1.00 97.25 106 GLU A C 1
ATOM 826 O O . GLU A 1 106 ? 2.207 1.784 -26.285 1.00 97.25 106 GLU A O 1
ATOM 831 N N . TYR A 1 107 ? 2.198 2.120 -24.070 1.00 96.06 107 TYR A N 1
ATOM 832 C CA . TYR A 1 107 ? 0.756 2.363 -23.968 1.00 96.06 107 TYR A CA 1
ATOM 833 C C . TYR A 1 107 ? 0.417 3.848 -23.834 1.00 96.06 107 TYR A C 1
ATOM 835 O O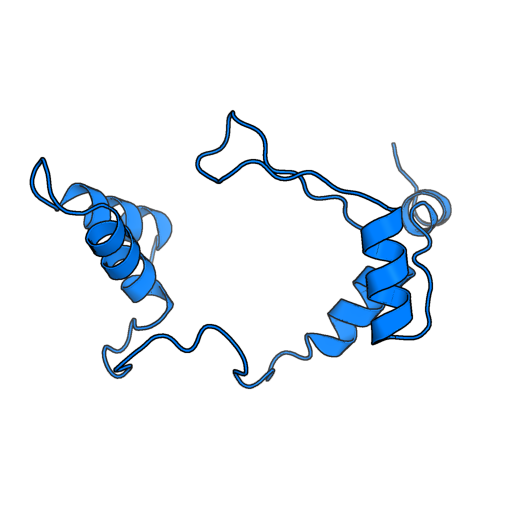 . TYR A 1 107 ? -0.754 4.217 -23.727 1.00 96.06 107 TYR A O 1
ATOM 843 N N . GLY A 1 108 ? 1.443 4.697 -23.869 1.00 91.50 108 GLY A N 1
ATOM 844 C CA . GLY A 1 108 ? 1.339 6.117 -23.603 1.00 91.50 108 GLY A CA 1
ATOM 845 C C . GLY A 1 108 ? 1.378 6.447 -22.112 1.00 91.50 108 GLY A C 1
ATOM 846 O O . GLY A 1 108 ? 1.101 5.645 -21.223 1.00 91.50 108 GLY A O 1
ATOM 847 N N . GLY A 1 109 ? 1.738 7.691 -21.854 1.00 83.56 109 GLY A N 1
ATOM 848 C CA . GLY A 1 109 ? 1.724 8.371 -20.573 1.00 83.56 109 GLY A CA 1
ATOM 849 C C . GLY A 1 109 ? 1.595 9.848 -20.912 1.00 83.56 109 GLY A C 1
ATOM 850 O O . GLY A 1 109 ? 2.096 10.268 -21.955 1.00 83.56 109 GLY A O 1
ATOM 851 N N . HIS A 1 110 ? 0.816 10.580 -20.124 1.00 69.31 110 HIS A N 1
ATOM 852 C CA . HIS A 1 110 ? 0.446 11.964 -20.422 1.00 69.31 110 HIS A CA 1
ATOM 853 C C . HIS A 1 110 ? 1.624 12.877 -20.775 1.00 69.31 110 HIS A C 1
ATOM 855 O O . HIS A 1 110 ? 2.676 12.771 -20.105 1.00 69.31 110 HIS A O 1
#

pLDDT: mean 92.97, std 7.6, range [65.19, 98.44]

Radius of gyration: 19.05 Å; Cα contacts (8 Å, |Δi|>4): 80; chains: 1; bounding box: 39×34×52 Å

Foldseek 3Di:
DPPLVVVLVVQLVVDDPPPDPVVSVVRSVCVPQPVVVPDPDDDPDDDDDPPPVVVVLLCCQAEVVDWDWDDPVDPDDTDGDDLVVSQVVSCVSPVGGYPDCPCCVPVNDD